Protein AF-A0A1C6LRR5-F1 (afdb_monomer_lite)

Sequence (73 aa):
MDPYASGSERITLMAVGEFRAALDAFERGEMAAAVSGLMAIDTASWQAIESRLAALGGSMPELLTLVRSSRER

Secondary structure (DSSP, 8-state):
--TT--------HHHHHHHHHHHHHHHHT-HHHHHHHHHTS-HHHHHHHHHHHHHTT--HHHHHHHHHHHH--

Structure (mmCIF, N/CA/C/O backbone):
data_AF-A0A1C6LRR5-F1
#
_entry.id   AF-A0A1C6LRR5-F1
#
loop_
_atom_site.group_PDB
_atom_site.id
_atom_site.type_symbol
_atom_site.label_atom_id
_atom_site.label_alt_id
_atom_site.label_comp_id
_atom_site.label_asym_id
_atom_site.label_entity_id
_atom_site.label_seq_id
_atom_site.pdbx_PDB_ins_code
_atom_site.Cartn_x
_atom_site.Cartn_y
_atom_site.Cartn_z
_atom_site.occupancy
_atom_site.B_iso_or_equiv
_atom_site.auth_seq_id
_atom_site.auth_comp_id
_atom_site.auth_asym_id
_atom_site.auth_atom_id
_atom_site.pdbx_PDB_model_num
ATOM 1 N N . MET A 1 1 ? 28.033 1.916 -24.006 1.00 48.66 1 MET A N 1
ATOM 2 C CA . MET A 1 1 ? 27.414 2.439 -22.773 1.00 48.66 1 MET A CA 1
ATOM 3 C C . MET A 1 1 ? 26.224 3.258 -23.219 1.00 48.66 1 MET A C 1
ATOM 5 O O . MET A 1 1 ? 26.404 4.380 -23.671 1.00 48.66 1 MET A O 1
ATOM 9 N N . ASP A 1 2 ? 25.052 2.634 -23.248 1.00 43.03 2 ASP A N 1
ATOM 10 C CA . ASP A 1 2 ? 23.823 3.236 -23.763 1.00 43.03 2 ASP A CA 1
ATOM 11 C C . ASP A 1 2 ? 23.280 4.285 -22.778 1.00 43.03 2 ASP A C 1
ATOM 13 O O . ASP A 1 2 ? 22.989 3.939 -21.631 1.00 43.03 2 ASP A O 1
ATOM 17 N N . PRO A 1 3 ? 23.102 5.554 -23.189 1.00 54.00 3 PRO A N 1
ATOM 18 C CA . PRO A 1 3 ? 22.629 6.631 -22.313 1.00 54.00 3 PRO A CA 1
ATOM 19 C C . PRO A 1 3 ? 21.121 6.560 -21.995 1.00 54.00 3 PRO A C 1
ATOM 21 O O . PRO A 1 3 ? 20.587 7.471 -21.370 1.00 54.00 3 PRO A O 1
ATOM 24 N N . TYR A 1 4 ? 20.438 5.482 -22.403 1.00 52.38 4 TYR A N 1
ATOM 25 C CA . TYR A 1 4 ? 19.002 5.250 -22.198 1.00 52.38 4 TYR A CA 1
ATOM 26 C C . TYR A 1 4 ? 18.698 4.023 -21.333 1.00 52.38 4 TYR A C 1
ATOM 28 O O . TYR A 1 4 ? 17.555 3.574 -21.281 1.00 52.38 4 TYR A O 1
ATOM 36 N N . ALA A 1 5 ? 19.684 3.492 -20.606 1.00 46.72 5 ALA A N 1
ATOM 37 C CA . ALA A 1 5 ? 19.468 2.437 -19.614 1.00 46.72 5 ALA A CA 1
ATOM 38 C C . ALA A 1 5 ? 18.684 2.910 -18.364 1.00 46.72 5 ALA A C 1
ATOM 40 O O . ALA A 1 5 ? 18.806 2.321 -17.295 1.00 46.72 5 ALA A O 1
ATOM 41 N N . SER A 1 6 ? 17.836 3.936 -18.483 1.00 54.78 6 SER A N 1
ATOM 42 C CA . SER A 1 6 ? 16.691 4.123 -17.594 1.00 54.78 6 SER A CA 1
ATOM 43 C C . SER A 1 6 ? 15.640 3.093 -17.997 1.00 54.78 6 SER A C 1
ATOM 45 O O . SER A 1 6 ? 14.660 3.408 -18.673 1.00 54.78 6 SER A O 1
ATOM 47 N N . GLY A 1 7 ? 15.899 1.826 -17.661 1.00 51.22 7 GLY A N 1
ATOM 48 C CA . GLY A 1 7 ? 14.911 0.768 -17.804 1.00 51.22 7 GLY A CA 1
ATOM 49 C C . GLY A 1 7 ? 13.635 1.253 -17.139 1.00 51.22 7 GLY A C 1
ATOM 50 O O . GLY A 1 7 ? 13.660 1.582 -15.959 1.00 51.22 7 GLY A O 1
ATOM 51 N N . SER A 1 8 ? 12.556 1.400 -17.908 1.00 56.62 8 SER A N 1
ATOM 52 C CA . SER A 1 8 ? 11.266 1.790 -17.354 1.00 56.62 8 SER A CA 1
ATOM 53 C C . SER A 1 8 ? 10.990 0.910 -16.139 1.00 56.62 8 SER A C 1
ATOM 55 O O . SER A 1 8 ? 10.877 -0.307 -16.293 1.00 56.62 8 SER A O 1
ATOM 57 N N . GLU A 1 9 ? 10.929 1.518 -14.955 1.00 67.56 9 GLU A N 1
ATOM 58 C CA . GLU A 1 9 ? 10.452 0.902 -13.720 1.00 67.56 9 GLU A CA 1
ATOM 59 C C . GLU A 1 9 ? 8.992 0.504 -13.957 1.00 67.56 9 GLU A C 1
ATOM 61 O O . GLU A 1 9 ? 8.050 1.271 -13.757 1.00 67.56 9 GLU A O 1
ATOM 66 N N . ARG A 1 10 ? 8.808 -0.671 -14.564 1.00 83.25 10 ARG A N 1
ATOM 67 C CA . ARG A 1 10 ? 7.511 -1.160 -15.010 1.00 83.25 10 ARG A CA 1
ATOM 68 C C . ARG A 1 10 ? 6.825 -1.810 -13.824 1.00 83.25 10 ARG A C 1
ATOM 70 O O . ARG A 1 10 ? 7.132 -2.942 -13.476 1.00 83.25 10 ARG A O 1
ATOM 77 N N . ILE A 1 11 ? 5.856 -1.102 -13.261 1.00 90.56 11 ILE A N 1
ATOM 78 C CA . ILE A 1 11 ? 4.903 -1.679 -12.318 1.00 90.56 11 ILE A CA 1
ATOM 79 C C . ILE A 1 11 ? 3.982 -2.609 -13.114 1.00 90.56 11 ILE A C 1
ATOM 81 O O . ILE A 1 11 ? 3.339 -2.185 -14.080 1.00 90.56 11 ILE A O 1
ATOM 85 N N . THR A 1 12 ? 3.942 -3.890 -12.7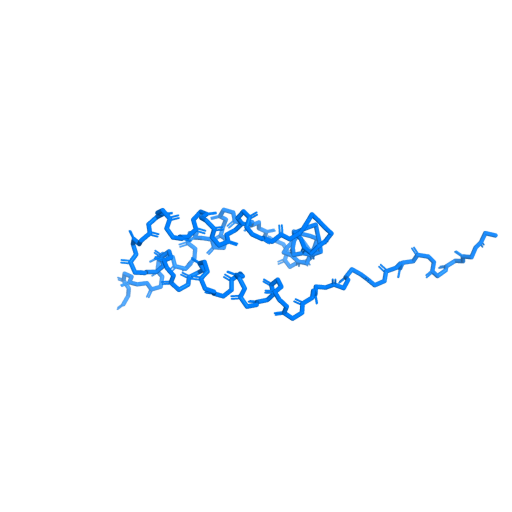52 1.00 92.38 12 THR A N 1
ATOM 86 C CA . THR A 1 12 ? 3.078 -4.860 -13.436 1.00 92.38 12 THR A CA 1
ATOM 87 C C . THR A 1 12 ? 1.606 -4.644 -13.076 1.00 92.38 12 THR A C 1
ATOM 89 O O . THR A 1 12 ? 1.283 -4.153 -11.997 1.00 92.38 12 THR A O 1
ATOM 92 N N . LEU A 1 13 ? 0.680 -5.060 -13.950 1.00 92.56 13 LEU A N 1
ATOM 93 C CA . LEU A 1 13 ? -0.756 -5.007 -13.632 1.00 92.56 13 LEU A CA 1
ATOM 94 C C . LEU A 1 13 ? -1.118 -5.865 -12.409 1.00 92.56 13 LEU A C 1
ATOM 96 O O . LEU A 1 13 ? -2.013 -5.491 -11.657 1.00 92.56 13 LEU A O 1
ATOM 100 N N . MET A 1 14 ? -0.407 -6.979 -12.198 1.00 93.31 14 MET A N 1
ATOM 101 C CA . MET A 1 14 ? -0.568 -7.811 -11.004 1.00 93.31 14 MET A CA 1
ATOM 102 C C . MET A 1 14 ? -0.195 -7.023 -9.747 1.00 93.31 14 MET A C 1
ATOM 104 O O . MET A 1 14 ? -1.006 -6.913 -8.836 1.00 93.31 14 MET A O 1
ATOM 108 N N . ALA A 1 15 ? 0.978 -6.383 -9.740 1.00 94.56 15 ALA A N 1
ATOM 109 C CA . ALA A 1 15 ? 1.418 -5.552 -8.625 1.00 94.56 15 ALA A CA 1
ATOM 110 C C . ALA A 1 15 ? 0.467 -4.380 -8.346 1.00 94.56 15 ALA A C 1
ATOM 112 O O . ALA A 1 15 ? 0.203 -4.079 -7.188 1.00 94.56 15 ALA A O 1
ATOM 113 N N . VAL A 1 16 ? -0.100 -3.745 -9.381 1.00 94.44 16 VAL A N 1
ATOM 114 C CA . VAL A 1 16 ? -1.137 -2.711 -9.200 1.00 94.44 16 VAL A CA 1
ATOM 115 C C . VAL A 1 16 ? -2.385 -3.288 -8.524 1.00 94.44 16 VAL A C 1
ATOM 117 O O . VAL A 1 16 ? -2.961 -2.642 -7.649 1.00 94.44 16 VAL A O 1
ATOM 120 N N . GLY A 1 17 ? -2.808 -4.492 -8.920 1.00 95.56 17 GLY A N 1
ATOM 121 C CA . GLY A 1 17 ? -3.940 -5.194 -8.317 1.00 95.56 17 GLY A CA 1
ATOM 122 C C . GLY A 1 17 ? -3.715 -5.500 -6.837 1.00 95.56 17 GLY A C 1
ATOM 123 O O . GLY A 1 17 ? -4.547 -5.123 -6.012 1.00 95.56 17 GLY A O 1
ATOM 124 N N . GLU A 1 18 ? -2.571 -6.102 -6.512 1.00 96.88 18 GLU A N 1
ATOM 125 C CA . GLU A 1 18 ? -2.175 -6.432 -5.138 1.00 96.88 18 GLU A CA 1
ATOM 126 C C . GLU A 1 18 ? -2.018 -5.177 -4.274 1.00 96.88 18 GLU A C 1
ATOM 128 O O . GLU A 1 18 ? -2.518 -5.121 -3.152 1.00 96.88 18 GLU A O 1
ATOM 133 N N . PHE A 1 19 ? -1.410 -4.119 -4.818 1.00 95.44 19 PHE A N 1
ATOM 134 C CA . PHE A 1 19 ? -1.262 -2.845 -4.122 1.00 95.44 19 PHE A CA 1
ATOM 135 C C . PHE A 1 19 ? -2.616 -2.206 -3.806 1.00 95.44 19 PHE A C 1
ATOM 137 O O . PHE A 1 19 ? -2.859 -1.802 -2.671 1.00 95.44 19 PHE A O 1
ATOM 144 N N . ARG A 1 20 ? -3.537 -2.165 -4.777 1.00 94.62 20 ARG A N 1
ATOM 145 C CA . ARG A 1 20 ? -4.898 -1.658 -4.552 1.00 94.62 20 ARG A CA 1
ATOM 146 C C . ARG A 1 20 ? -5.637 -2.493 -3.509 1.00 94.62 20 ARG A C 1
ATOM 148 O O . ARG A 1 20 ? -6.233 -1.925 -2.603 1.00 94.62 20 ARG A O 1
ATOM 155 N N . ALA A 1 21 ? -5.568 -3.820 -3.604 1.00 96.00 21 ALA A N 1
ATOM 156 C CA . ALA A 1 21 ? -6.201 -4.712 -2.637 1.00 96.00 21 ALA A CA 1
ATOM 157 C C . ALA A 1 21 ? -5.641 -4.513 -1.220 1.00 96.00 21 ALA A C 1
ATOM 159 O O . ALA A 1 21 ? -6.403 -4.526 -0.251 1.00 96.00 21 ALA A O 1
ATOM 160 N N . ALA A 1 22 ? -4.332 -4.278 -1.099 1.00 96.12 22 ALA A N 1
ATOM 161 C CA . ALA A 1 22 ? -3.684 -3.981 0.169 1.00 96.12 22 ALA A CA 1
ATOM 162 C C . ALA A 1 22 ? -4.151 -2.647 0.766 1.00 96.12 22 ALA A C 1
ATOM 164 O O . ALA A 1 22 ? -4.425 -2.591 1.965 1.00 96.12 22 ALA A O 1
ATOM 165 N N . LEU A 1 23 ? -4.283 -1.596 -0.052 1.00 95.19 23 LEU A N 1
ATOM 166 C CA . LEU A 1 23 ? -4.829 -0.308 0.388 1.00 95.19 23 LEU A CA 1
ATOM 167 C C . LEU A 1 23 ? -6.298 -0.440 0.809 1.00 95.19 23 LEU A C 1
ATOM 169 O O . LEU A 1 23 ? -6.633 -0.034 1.917 1.00 95.19 23 LEU A O 1
ATOM 173 N N . ASP A 1 24 ? -7.133 -1.110 0.009 1.00 94.94 24 ASP A N 1
ATOM 174 C CA . ASP A 1 24 ? -8.546 -1.347 0.330 1.00 94.94 24 ASP A CA 1
ATOM 175 C C . ASP A 1 24 ? -8.690 -2.125 1.662 1.00 94.94 24 ASP A C 1
ATOM 177 O O . ASP A 1 24 ? -9.550 -1.826 2.494 1.00 94.94 24 ASP A O 1
ATOM 181 N N . ALA A 1 25 ? -7.850 -3.143 1.889 1.00 95.19 25 ALA A N 1
ATOM 182 C CA . ALA A 1 25 ? -7.819 -3.908 3.139 1.00 95.19 25 ALA A CA 1
ATOM 183 C C . ALA A 1 25 ? -7.351 -3.053 4.325 1.00 95.19 25 ALA A C 1
ATOM 185 O O . ALA A 1 25 ? -7.933 -3.115 5.413 1.00 95.19 25 ALA A O 1
ATOM 186 N N . PHE A 1 26 ? -6.331 -2.221 4.116 1.00 94.25 26 PHE A N 1
ATOM 187 C CA . PHE A 1 26 ? -5.844 -1.284 5.121 1.00 94.25 26 PHE A CA 1
ATOM 188 C C . PHE A 1 26 ? -6.930 -0.268 5.508 1.00 94.25 26 PHE A C 1
ATOM 190 O O . PHE A 1 26 ? -7.158 -0.044 6.697 1.00 94.25 26 PHE A O 1
ATOM 197 N N . GLU A 1 27 ? -7.679 0.259 4.536 1.00 91.50 27 GLU A N 1
ATOM 198 C CA . GLU A 1 27 ? -8.827 1.144 4.769 1.00 91.50 27 GLU A CA 1
ATOM 199 C C . GLU A 1 27 ? -9.922 0.474 5.598 1.00 91.50 27 GLU A C 1
ATOM 201 O O . GLU A 1 27 ? -10.476 1.097 6.509 1.00 91.50 27 GLU A O 1
ATOM 206 N N . ARG A 1 28 ? -10.207 -0.812 5.356 1.00 92.81 28 ARG A N 1
ATOM 207 C CA . ARG A 1 28 ? -11.165 -1.594 6.158 1.00 92.81 28 ARG A CA 1
ATOM 208 C C . ARG A 1 28 ? -10.655 -1.926 7.566 1.00 92.81 28 ARG A C 1
ATOM 210 O O . ARG A 1 28 ? -11.466 -2.229 8.440 1.00 92.81 28 ARG A O 1
ATOM 217 N N . GLY A 1 29 ? -9.357 -1.774 7.839 1.00 93.62 29 GLY A N 1
ATOM 218 C CA . GLY A 1 29 ? -8.714 -2.158 9.103 1.00 93.62 29 GLY A CA 1
ATOM 219 C C . GLY A 1 29 ? -8.273 -3.627 9.145 1.00 93.62 29 GLY A C 1
ATOM 220 O O . GLY A 1 29 ? -7.926 -4.149 10.204 1.00 93.62 29 GLY A O 1
ATOM 221 N N . GLU A 1 30 ? -8.266 -4.305 7.999 1.00 95.12 30 GLU A N 1
ATOM 222 C CA . GLU A 1 30 ? -7.885 -5.709 7.834 1.00 95.12 30 GLU A CA 1
ATOM 223 C C . GLU A 1 30 ? -6.356 -5.837 7.711 1.00 95.12 30 GLU A C 1
ATOM 225 O O . GLU A 1 30 ? -5.819 -6.195 6.664 1.00 95.12 30 GLU A O 1
ATOM 230 N N . MET A 1 31 ? -5.629 -5.541 8.794 1.00 93.62 31 MET A N 1
ATOM 231 C CA . MET A 1 31 ? -4.160 -5.427 8.772 1.00 93.62 31 MET A CA 1
ATOM 232 C C . MET A 1 31 ? -3.440 -6.668 8.225 1.00 93.62 31 MET A C 1
ATOM 234 O O . MET A 1 31 ? -2.459 -6.533 7.498 1.00 93.62 31 MET A O 1
ATOM 238 N N . ALA A 1 32 ? -3.925 -7.875 8.535 1.00 95.25 32 ALA A N 1
ATOM 239 C CA . ALA A 1 32 ? -3.330 -9.110 8.023 1.00 95.25 32 ALA A CA 1
ATOM 240 C C . ALA A 1 32 ? -3.456 -9.226 6.493 1.00 95.25 32 ALA A C 1
ATOM 242 O O . ALA A 1 32 ? -2.494 -9.601 5.825 1.00 95.25 32 ALA A O 1
ATOM 243 N N . ALA A 1 33 ? -4.614 -8.856 5.935 1.00 95.44 33 ALA A N 1
ATOM 244 C CA . ALA A 1 33 ? -4.842 -8.860 4.493 1.00 95.44 33 ALA A CA 1
ATOM 245 C C . ALA A 1 33 ? -4.033 -7.756 3.795 1.00 95.44 33 ALA A C 1
ATOM 247 O O . ALA A 1 33 ? -3.442 -8.007 2.748 1.00 95.44 33 ALA A O 1
ATOM 248 N N . ALA A 1 34 ? -3.924 -6.575 4.412 1.00 95.56 34 ALA A N 1
ATOM 249 C CA . ALA A 1 34 ? -3.096 -5.485 3.904 1.00 95.56 34 ALA A CA 1
ATOM 250 C C . ALA A 1 34 ? -1.618 -5.890 3.795 1.00 95.56 34 ALA A C 1
ATOM 252 O O . ALA A 1 34 ? -1.015 -5.760 2.734 1.00 95.56 34 ALA A O 1
ATOM 253 N N . VAL A 1 35 ? -1.043 -6.446 4.868 1.00 94.81 35 VAL A N 1
ATOM 254 C CA . VAL A 1 35 ? 0.352 -6.919 4.862 1.00 94.81 35 VAL A CA 1
ATOM 255 C C . VAL A 1 35 ? 0.545 -8.042 3.847 1.00 94.81 35 VAL A C 1
ATOM 257 O O . VAL A 1 35 ? 1.527 -8.023 3.110 1.00 94.81 35 VAL A O 1
ATOM 260 N N . SER A 1 36 ? -0.393 -8.990 3.767 1.00 95.88 36 SER A N 1
ATOM 261 C CA . SER A 1 36 ? -0.323 -10.081 2.792 1.00 95.88 36 SER A CA 1
ATOM 262 C C . SER A 1 36 ? -0.300 -9.566 1.351 1.00 95.88 36 SER A C 1
ATOM 264 O O . SER A 1 36 ? 0.508 -10.048 0.564 1.00 95.88 36 SER A O 1
ATOM 266 N N . GLY A 1 37 ? -1.142 -8.584 1.014 1.00 94.88 37 GLY A N 1
ATOM 267 C CA . GLY A 1 37 ? -1.174 -7.987 -0.324 1.00 94.88 37 GLY A CA 1
ATOM 268 C C . GLY A 1 37 ? 0.115 -7.236 -0.661 1.00 94.88 37 GLY A C 1
ATOM 269 O O . GLY A 1 37 ? 0.642 -7.381 -1.757 1.00 94.88 37 GLY A O 1
ATOM 270 N N . LEU A 1 38 ? 0.701 -6.506 0.297 1.00 94.69 38 LEU A N 1
ATOM 271 C CA . LEU A 1 38 ? 2.002 -5.858 0.081 1.00 94.69 38 LEU A CA 1
ATOM 272 C C . LEU A 1 38 ? 3.129 -6.878 -0.131 1.00 94.69 38 LEU A C 1
ATOM 274 O O . LEU A 1 38 ? 3.979 -6.676 -0.991 1.00 94.69 38 LEU A O 1
ATOM 278 N N . MET A 1 39 ? 3.121 -7.986 0.615 1.00 94.88 39 MET A N 1
ATOM 279 C CA . MET A 1 39 ? 4.123 -9.054 0.489 1.00 94.88 39 MET A CA 1
A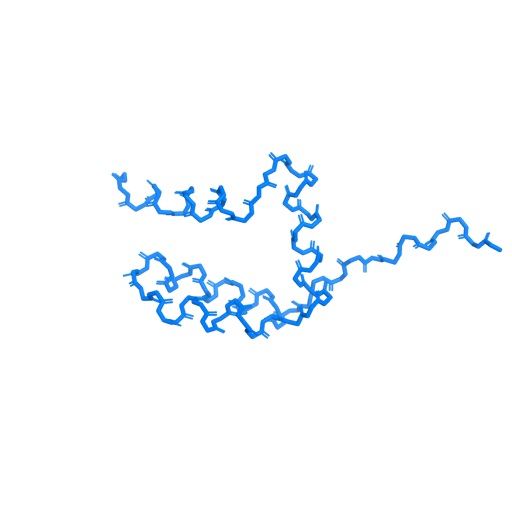TOM 280 C C . MET A 1 39 ? 3.992 -9.863 -0.809 1.00 94.88 39 MET A C 1
ATOM 282 O O . MET A 1 39 ? 4.948 -10.524 -1.209 1.00 94.88 39 MET A O 1
ATOM 286 N N . ALA A 1 40 ? 2.831 -9.823 -1.467 1.00 95.31 40 ALA A N 1
ATOM 287 C CA . ALA A 1 40 ? 2.611 -10.468 -2.759 1.00 95.31 40 ALA A CA 1
ATOM 288 C C . ALA A 1 40 ? 3.206 -9.677 -3.940 1.00 95.31 40 ALA A C 1
ATOM 290 O O . ALA A 1 40 ? 3.351 -10.224 -5.036 1.00 95.31 40 ALA A O 1
ATOM 291 N N . ILE A 1 41 ? 3.563 -8.405 -3.734 1.00 95.06 41 ILE A N 1
ATOM 292 C CA . ILE A 1 41 ? 4.178 -7.561 -4.761 1.00 95.06 41 ILE A CA 1
ATOM 293 C C . ILE A 1 41 ? 5.618 -8.023 -4.999 1.00 95.06 41 ILE A C 1
ATOM 295 O O . ILE A 1 41 ? 6.422 -8.137 -4.074 1.00 95.06 41 ILE A O 1
ATOM 299 N N . ASP A 1 42 ? 5.966 -8.264 -6.264 1.00 93.31 42 ASP A N 1
ATOM 300 C CA . ASP A 1 42 ? 7.328 -8.631 -6.635 1.00 93.31 42 ASP A CA 1
ATOM 301 C C . ASP A 1 42 ? 8.320 -7.485 -6.371 1.00 93.31 42 ASP A C 1
ATOM 303 O O . ASP A 1 42 ? 7.981 -6.303 -6.447 1.00 93.31 42 ASP A O 1
ATOM 307 N N . THR A 1 43 ? 9.578 -7.831 -6.092 1.00 92.00 43 THR A N 1
ATOM 308 C CA . THR A 1 43 ? 10.606 -6.859 -5.690 1.00 92.00 43 THR A CA 1
ATOM 309 C C . THR A 1 43 ? 10.825 -5.744 -6.716 1.00 92.00 43 THR A C 1
ATOM 311 O O . THR A 1 43 ? 11.064 -4.605 -6.319 1.00 92.00 43 THR A O 1
ATOM 314 N N . ALA A 1 44 ? 10.731 -6.035 -8.019 1.00 9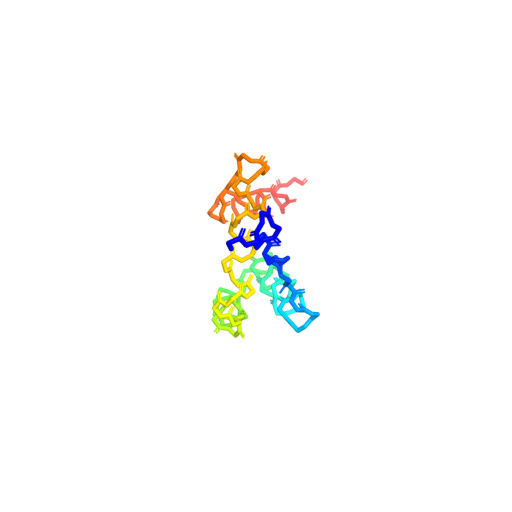1.38 44 ALA A N 1
ATOM 315 C CA . ALA A 1 44 ? 10.946 -5.025 -9.054 1.00 91.38 44 ALA A CA 1
ATOM 316 C C . ALA A 1 44 ? 9.783 -4.023 -9.101 1.00 91.38 44 ALA A C 1
ATOM 318 O O . ALA A 1 44 ? 10.009 -2.814 -9.163 1.00 91.38 44 ALA A O 1
ATOM 319 N N . SER A 1 45 ? 8.543 -4.509 -9.010 1.00 93.25 45 SER A N 1
ATOM 320 C CA . SER A 1 45 ? 7.366 -3.644 -8.911 1.00 93.25 45 SER A CA 1
ATOM 321 C C . SER A 1 45 ? 7.346 -2.839 -7.611 1.00 93.25 45 SER A C 1
ATOM 323 O O . SER A 1 45 ? 6.950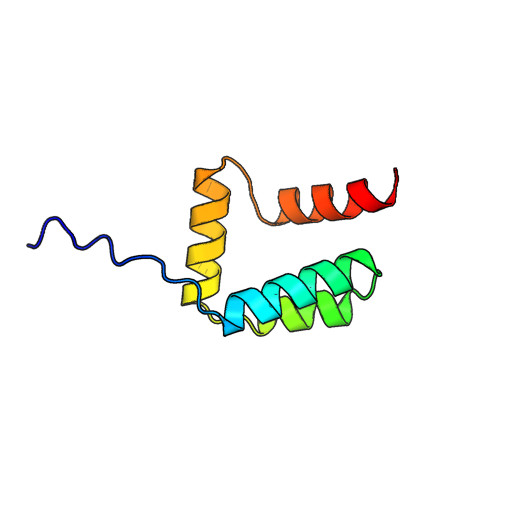 -1.677 -7.632 1.00 93.25 45 SER A O 1
ATOM 325 N N . TRP A 1 46 ? 7.793 -3.418 -6.492 1.00 93.50 46 TRP A N 1
ATOM 326 C CA . TRP A 1 46 ? 7.905 -2.708 -5.216 1.00 93.50 46 TRP A CA 1
ATOM 327 C C . TRP A 1 46 ? 8.869 -1.521 -5.313 1.00 93.50 46 TRP A C 1
ATOM 329 O O . TRP A 1 46 ? 8.488 -0.396 -4.998 1.00 93.50 46 TRP A O 1
ATOM 339 N N . GLN A 1 47 ? 10.075 -1.739 -5.846 1.00 93.12 47 GLN A N 1
ATOM 340 C CA . GLN A 1 47 ? 11.056 -0.668 -6.060 1.00 93.12 47 GLN A CA 1
ATOM 341 C C . GLN A 1 47 ? 10.515 0.428 -6.988 1.00 93.12 47 GLN A C 1
ATOM 343 O O . GLN A 1 47 ? 10.631 1.607 -6.664 1.00 93.12 47 GLN A O 1
ATOM 348 N N . ALA A 1 48 ? 9.824 0.042 -8.067 1.00 93.44 48 ALA A N 1
ATOM 349 C CA . ALA A 1 48 ? 9.162 0.973 -8.980 1.00 93.44 48 ALA A CA 1
ATOM 350 C C . ALA A 1 48 ? 8.096 1.844 -8.296 1.00 93.44 48 ALA A C 1
ATOM 352 O O . ALA A 1 48 ? 7.970 3.036 -8.594 1.00 93.44 48 ALA A O 1
ATOM 353 N N . ILE A 1 49 ? 7.329 1.264 -7.370 1.00 92.25 49 ILE A N 1
ATOM 354 C CA . ILE A 1 49 ? 6.355 1.998 -6.555 1.00 92.25 49 ILE A CA 1
ATOM 355 C C . ILE A 1 49 ? 7.081 2.970 -5.616 1.00 92.25 49 ILE A C 1
ATOM 357 O O . ILE A 1 49 ? 6.716 4.145 -5.574 1.00 92.25 49 ILE A O 1
ATOM 361 N N . GLU A 1 50 ? 8.123 2.524 -4.910 1.00 93.69 50 GLU A N 1
ATOM 362 C CA . GLU A 1 50 ? 8.902 3.373 -3.997 1.00 93.69 50 GLU A CA 1
ATOM 363 C C . GLU A 1 50 ? 9.576 4.544 -4.721 1.00 93.69 50 GLU A C 1
ATOM 365 O O . GLU A 1 50 ? 9.455 5.688 -4.286 1.00 93.69 50 GLU A O 1
ATOM 370 N N . SER A 1 51 ? 10.214 4.287 -5.863 1.00 92.62 51 SER A N 1
ATOM 371 C CA . SER A 1 51 ? 10.832 5.303 -6.721 1.00 92.62 51 SER A CA 1
ATOM 372 C C . SER A 1 51 ? 9.809 6.340 -7.180 1.00 92.62 51 SER A C 1
ATOM 374 O O . SER A 1 51 ? 10.045 7.550 -7.113 1.00 92.62 51 SER A O 1
ATOM 376 N N . ARG A 1 52 ? 8.607 5.892 -7.565 1.00 90.81 52 ARG A N 1
ATOM 377 C CA . ARG A 1 52 ? 7.532 6.794 -7.982 1.00 90.81 52 ARG A CA 1
ATOM 378 C C . ARG A 1 52 ? 6.971 7.623 -6.829 1.00 90.81 52 ARG A C 1
ATOM 380 O O . ARG A 1 52 ? 6.677 8.797 -7.042 1.00 90.81 52 ARG A O 1
ATOM 387 N N . LEU A 1 53 ? 6.838 7.054 -5.633 1.00 92.81 53 LEU A N 1
ATOM 388 C CA . LEU A 1 53 ? 6.447 7.803 -4.435 1.00 92.81 53 LEU A CA 1
ATOM 389 C C . LEU A 1 53 ? 7.503 8.852 -4.074 1.00 92.81 53 LEU A C 1
ATOM 391 O O . LEU A 1 53 ? 7.159 10.016 -3.871 1.00 92.81 53 LEU A O 1
ATOM 395 N N . ALA A 1 54 ? 8.781 8.474 -4.100 1.00 93.12 54 ALA A N 1
ATOM 396 C CA . ALA A 1 54 ? 9.889 9.383 -3.834 1.00 93.12 54 ALA A CA 1
ATOM 397 C C . ALA A 1 54 ? 9.947 10.533 -4.853 1.00 93.12 54 ALA A C 1
ATOM 399 O O . ALA A 1 54 ? 10.149 11.685 -4.473 1.00 93.12 54 ALA A O 1
ATOM 400 N N . ALA A 1 55 ? 9.691 10.258 -6.137 1.00 92.50 55 ALA A N 1
ATOM 401 C CA . ALA A 1 55 ? 9.603 11.283 -7.179 1.00 92.50 55 ALA A CA 1
ATOM 402 C C . ALA A 1 55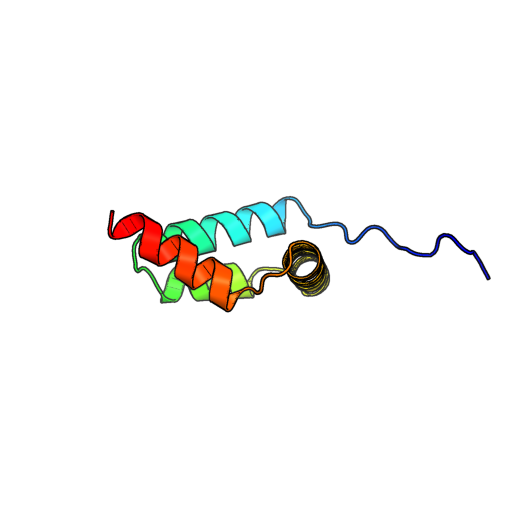 ? 8.448 12.279 -6.957 1.00 92.50 55 ALA A C 1
ATOM 404 O O . ALA A 1 55 ? 8.516 13.415 -7.423 1.00 92.50 55 ALA A O 1
ATOM 405 N N . LEU A 1 56 ? 7.400 11.867 -6.238 1.00 91.12 56 LEU A N 1
ATOM 406 C CA . LEU A 1 56 ? 6.292 12.724 -5.805 1.00 91.12 56 LEU A CA 1
ATOM 407 C C . LEU A 1 56 ? 6.561 13.414 -4.454 1.00 91.12 56 LEU A C 1
ATOM 409 O O . LEU A 1 56 ? 5.709 14.161 -3.978 1.00 91.12 56 LEU A O 1
ATOM 413 N N . GLY A 1 57 ? 7.731 13.190 -3.848 1.00 91.81 57 GLY A N 1
ATOM 414 C CA . GLY A 1 57 ? 8.118 13.761 -2.558 1.00 91.81 57 GLY A CA 1
ATOM 415 C C . GLY A 1 57 ? 7.505 13.058 -1.348 1.00 91.81 57 GLY A C 1
ATOM 416 O O . GLY A 1 57 ? 7.434 13.669 -0.287 1.00 91.81 57 GLY A O 1
ATOM 417 N N . GLY A 1 58 ? 7.045 11.814 -1.500 1.00 93.25 58 GLY A N 1
ATOM 418 C CA . GLY A 1 58 ? 6.435 11.041 -0.421 1.00 93.25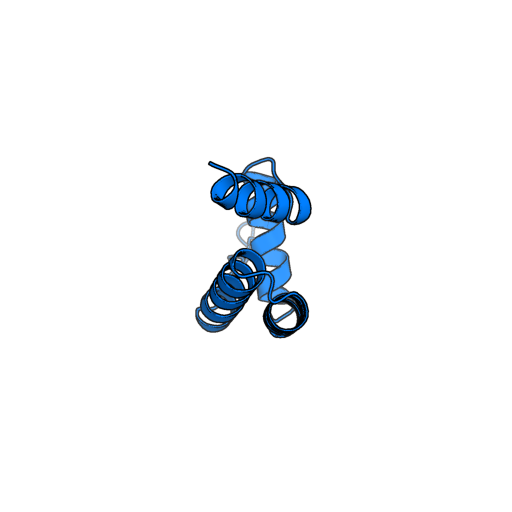 58 GLY A CA 1
ATOM 419 C C . GLY A 1 58 ? 7.074 9.673 -0.213 1.00 93.25 58 GLY A C 1
ATOM 420 O O . GLY A 1 58 ? 7.984 9.249 -0.927 1.00 93.25 58 GLY A O 1
ATOM 421 N N . SER A 1 59 ? 6.546 8.958 0.770 1.00 93.94 59 SER A N 1
ATOM 422 C CA . SER A 1 59 ? 6.961 7.611 1.145 1.00 93.94 59 SER A CA 1
ATOM 423 C C . SER A 1 59 ? 5.757 6.704 1.404 1.00 93.94 59 SER A C 1
ATOM 425 O O . SER A 1 59 ? 4.628 7.161 1.595 1.00 93.94 59 SER A O 1
ATOM 427 N N . MET A 1 60 ? 5.987 5.390 1.430 1.00 91.38 60 MET A N 1
ATOM 428 C CA . MET A 1 60 ? 4.924 4.421 1.707 1.00 91.38 60 MET A CA 1
ATOM 429 C C . MET A 1 60 ? 4.249 4.629 3.084 1.00 91.38 60 MET A C 1
ATOM 431 O O . MET A 1 60 ? 3.018 4.598 3.143 1.00 91.38 60 MET A O 1
ATOM 435 N N . PRO A 1 61 ? 4.974 4.900 4.191 1.00 91.81 61 PRO A N 1
ATOM 436 C CA . PRO A 1 61 ? 4.338 5.207 5.477 1.00 91.81 61 PRO A CA 1
ATOM 437 C C . PRO A 1 61 ? 3.466 6.470 5.447 1.00 91.81 61 PRO A C 1
ATOM 439 O O . PRO A 1 61 ? 2.400 6.501 6.068 1.00 91.81 61 PRO A O 1
ATOM 442 N N . GLU A 1 62 ? 3.887 7.504 4.714 1.00 92.88 62 GLU A N 1
ATOM 443 C CA . GLU A 1 62 ? 3.093 8.726 4.532 1.00 92.88 62 GLU A CA 1
ATOM 444 C C . GLU A 1 62 ? 1.824 8.442 3.729 1.00 92.88 62 GLU A C 1
ATOM 446 O O . GLU A 1 62 ? 0.744 8.882 4.122 1.00 92.88 62 GLU A O 1
ATOM 451 N N . LEU A 1 63 ? 1.919 7.635 2.667 1.00 91.62 63 LEU A N 1
ATOM 452 C CA . LEU A 1 63 ? 0.755 7.193 1.903 1.00 91.62 63 LEU A CA 1
ATOM 453 C C . LEU A 1 63 ? -0.246 6.437 2.787 1.00 91.62 63 LEU A C 1
ATOM 455 O O . LEU A 1 63 ? -1.432 6.752 2.772 1.00 91.62 63 LEU A O 1
ATOM 459 N N . LEU A 1 64 ? 0.215 5.475 3.590 1.00 90.94 64 LEU A N 1
ATOM 460 C CA . LEU A 1 64 ? -0.659 4.732 4.505 1.00 90.94 64 LEU A CA 1
ATOM 461 C C . LEU A 1 64 ? -1.311 5.658 5.541 1.00 90.94 64 LEU A C 1
ATOM 463 O O . LEU A 1 64 ? -2.488 5.505 5.864 1.00 90.94 64 LEU A O 1
ATOM 467 N N . THR A 1 65 ? -0.583 6.664 6.024 1.00 91.06 65 THR A N 1
ATOM 468 C CA . THR A 1 65 ? -1.142 7.682 6.924 1.00 91.06 65 THR A CA 1
ATOM 469 C C . THR A 1 65 ? -2.252 8.481 6.234 1.00 91.06 65 THR A C 1
ATOM 471 O O . THR A 1 65 ? -3.337 8.621 6.795 1.00 91.06 65 THR A O 1
ATOM 474 N N . LEU A 1 66 ? -2.036 8.933 4.993 1.00 89.44 66 LEU A N 1
ATOM 475 C CA . LEU A 1 66 ? -3.031 9.661 4.192 1.00 89.44 66 LEU A CA 1
ATOM 476 C C . LEU A 1 66 ? -4.299 8.840 3.923 1.00 89.44 66 LEU A C 1
ATOM 478 O O . LEU A 1 66 ? -5.416 9.362 4.010 1.00 89.44 66 LEU A O 1
ATOM 482 N N . VAL A 1 67 ? -4.128 7.556 3.609 1.00 87.44 67 VAL A N 1
ATOM 483 C CA . VAL A 1 67 ? -5.229 6.617 3.370 1.00 87.44 67 VAL A CA 1
ATOM 484 C C . VAL A 1 67 ? -6.057 6.441 4.645 1.00 87.44 67 VAL A C 1
ATOM 486 O O . VAL A 1 67 ? -7.280 6.551 4.610 1.00 87.44 67 VAL A O 1
ATOM 489 N N . ARG A 1 68 ? -5.407 6.296 5.806 1.00 84.69 68 ARG A N 1
ATOM 490 C CA . ARG A 1 68 ? -6.097 6.212 7.102 1.00 84.69 68 ARG A CA 1
ATOM 491 C C . ARG A 1 68 ? -6.871 7.487 7.436 1.00 84.69 68 ARG A C 1
ATOM 493 O O . ARG A 1 68 ? -8.039 7.405 7.803 1.00 84.69 68 ARG A O 1
ATOM 500 N N . SER A 1 69 ? -6.248 8.654 7.281 1.00 83.06 69 SER A N 1
ATOM 501 C CA . SER A 1 69 ? -6.880 9.942 7.597 1.00 83.06 69 SER A CA 1
ATOM 502 C C . SER A 1 69 ? -8.057 10.279 6.679 1.00 83.06 69 SER A C 1
ATOM 504 O O . SER A 1 69 ? -8.911 11.083 7.045 1.00 83.06 69 SER A O 1
ATOM 506 N N . SER A 1 70 ? -8.144 9.662 5.498 1.00 76.00 70 SER A N 1
ATOM 507 C CA . SER A 1 70 ? -9.295 9.823 4.603 1.00 76.00 70 SER A CA 1
ATOM 508 C C . SER A 1 70 ? -10.564 9.138 5.124 1.00 76.00 70 SER A C 1
ATOM 510 O O . SER A 1 70 ? -11.650 9.567 4.758 1.00 76.00 70 SER A O 1
ATOM 512 N N . ARG A 1 71 ? -10.446 8.148 6.022 1.00 70.75 71 ARG A N 1
ATOM 513 C CA . ARG A 1 71 ? -11.579 7.491 6.703 1.00 70.75 71 ARG A CA 1
ATOM 514 C C . ARG A 1 71 ? -12.141 8.305 7.873 1.00 70.75 71 ARG A C 1
ATOM 516 O O . ARG A 1 71 ? -13.278 8.091 8.279 1.00 70.75 71 ARG A O 1
ATOM 523 N N . GLU A 1 72 ? -11.329 9.183 8.455 1.00 68.62 72 GLU A N 1
ATOM 524 C CA . GLU A 1 72 ? -11.683 9.963 9.650 1.00 68.62 72 GLU A CA 1
ATOM 525 C C . GLU A 1 72 ? -12.405 11.283 9.316 1.00 68.62 72 GLU A C 1
ATOM 527 O O . GLU A 1 72 ? -12.746 12.037 10.228 1.00 68.62 72 GLU A O 1
ATOM 532 N N . ARG A 1 73 ? -12.638 11.562 8.026 1.00 57.94 73 ARG A N 1
ATOM 533 C CA . ARG A 1 73 ? -13.397 12.715 7.517 1.00 57.94 73 ARG A CA 1
ATOM 534 C C . ARG A 1 73 ? -14.764 12.286 7.009 1.00 57.94 73 ARG A C 1
ATOM 536 O O . ARG A 1 73 ? -15.726 13.031 7.292 1.00 57.94 73 ARG A O 1
#

Foldseek 3Di:
DDPPPPPQLDQDPLLVVLQVQLLVCLLVVVNVSNVVSNVPGDPSNNVSVQVVQVVVVHGPVVVSVVSNVVSVD

pLDDT: mean 86.63, std 14.37, range [43.03, 96.88]

Radius of gyration: 14.04 Å; chains: 1; bounding box: 41×24×33 Å